Protein AF-A0A2D8M2G6-F1 (afdb_monomer_lite)

Secondary structure (DSSP, 8-state):
---------HHHHHHHHHHHHHHHHHHHHHHHHT-S-HHHHHHHHHHHHHHHHHHHHHHHHHHHHHTS---TTT-B---SSS-S----SSGGGBTTSTTTT-PPPPPPPP-

Radius of gyration: 31.94 Å; chains: 1; bounding box: 59×32×93 Å

pLDDT: mean 83.51, std 12.84, range [46.75, 95.38]

Sequence (111 aa):
MQSNHSSGNVLFLILIAVVLFAALSYAVTSSSRSGGNVDKEKNELAISNLMQQLTLLDQSIMRLKILNKCTDKEISFENTTVSGYSFATRDKCKLFEPQGGGLNWLVPVKK

Foldseek 3Di:
DDPPPPPDDVVVVVVVVVVVVVVVVVVVVVVVVPPPDPVVVVVVVLVVVVVVVVVLQVVLQVCLCPVVVADPQQAFADDPVDDDRRRHPDLLRYCCHPNHVVDDDDDRDDD

Structure (mmCIF, N/CA/C/O backbone):
data_AF-A0A2D8M2G6-F1
#
_entry.id   AF-A0A2D8M2G6-F1
#
loop_
_atom_site.group_PDB
_atom_site.id
_atom_site.type_symbol
_atom_site.label_atom_id
_atom_site.label_alt_id
_atom_site.label_comp_id
_atom_site.label_asym_id
_atom_site.label_entity_id
_atom_site.label_seq_id
_atom_site.pdbx_PDB_ins_code
_atom_site.Cartn_x
_atom_site.Cartn_y
_atom_site.Cartn_z
_atom_site.occupancy
_atom_site.B_iso_or_equiv
_atom_site.auth_seq_id
_atom_site.auth_comp_id
_atom_site.auth_asym_id
_atom_site.auth_atom_id
_atom_site.pdbx_PDB_model_num
ATOM 1 N N . MET A 1 1 ? 43.317 15.820 -74.477 1.00 46.75 1 MET A N 1
ATOM 2 C CA . MET A 1 1 ? 42.541 15.956 -73.226 1.00 46.75 1 MET A CA 1
ATOM 3 C C . MET A 1 1 ? 41.249 15.178 -73.408 1.00 46.75 1 MET A C 1
ATOM 5 O O . MET A 1 1 ? 40.386 15.638 -74.138 1.00 46.75 1 MET A O 1
ATOM 9 N N . GLN A 1 2 ? 41.162 13.961 -72.875 1.00 48.78 2 GLN A N 1
ATOM 10 C CA . GLN A 1 2 ? 40.008 13.079 -73.068 1.00 48.78 2 GLN A CA 1
ATOM 11 C C . GLN A 1 2 ? 39.252 13.021 -71.738 1.00 48.78 2 GLN A C 1
ATOM 13 O O . GLN A 1 2 ? 39.731 12.417 -70.780 1.00 48.78 2 GLN A O 1
ATOM 18 N N . SER A 1 3 ? 38.129 13.737 -71.639 1.00 58.84 3 SER A N 1
ATOM 19 C CA . SER A 1 3 ? 37.234 13.626 -70.490 1.00 58.84 3 SER A CA 1
ATOM 20 C C . SER A 1 3 ? 36.406 12.355 -70.662 1.00 58.84 3 SER A C 1
ATOM 22 O O . SER A 1 3 ? 35.514 12.270 -71.503 1.00 58.84 3 SER A O 1
ATOM 24 N N . ASN A 1 4 ? 36.733 11.324 -69.887 1.00 59.94 4 ASN A N 1
ATOM 25 C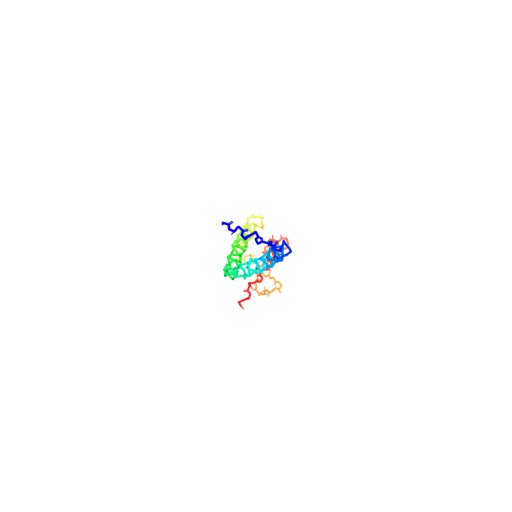 CA . ASN A 1 4 ? 35.900 10.132 -69.789 1.00 59.94 4 ASN A CA 1
ATOM 26 C C . ASN A 1 4 ? 34.630 10.508 -69.019 1.00 59.94 4 ASN A C 1
ATOM 28 O O . ASN A 1 4 ? 34.627 10.540 -67.789 1.00 59.94 4 ASN A O 1
ATOM 32 N N . HIS A 1 5 ? 33.561 10.844 -69.740 1.00 61.31 5 HIS A N 1
ATOM 33 C CA . HIS A 1 5 ? 32.244 11.010 -69.141 1.00 61.31 5 HIS A CA 1
ATOM 34 C C . HIS A 1 5 ? 31.697 9.610 -68.839 1.00 61.31 5 HIS A C 1
ATOM 36 O O . HIS A 1 5 ? 31.105 8.959 -69.696 1.00 61.31 5 HIS A O 1
ATOM 42 N N . SER A 1 6 ? 31.990 9.105 -67.640 1.00 62.25 6 SER A N 1
ATOM 43 C CA . SER A 1 6 ? 31.461 7.824 -67.178 1.00 62.25 6 SER A CA 1
ATOM 44 C C . SER A 1 6 ? 29.964 7.987 -66.918 1.00 62.25 6 SER A C 1
ATOM 46 O O . SER A 1 6 ? 29.559 8.709 -66.006 1.00 62.25 6 SER A O 1
ATOM 48 N N . SER A 1 7 ? 29.133 7.362 -67.750 1.00 65.94 7 SER A N 1
ATOM 49 C CA . SER A 1 7 ? 27.687 7.296 -67.561 1.00 65.94 7 SER A CA 1
ATOM 50 C C . SER A 1 7 ? 27.376 6.398 -66.362 1.00 65.94 7 SER A C 1
ATOM 52 O O . SER A 1 7 ? 27.261 5.179 -66.469 1.00 65.94 7 SER A O 1
ATOM 54 N N . GLY A 1 8 ? 27.263 7.009 -65.184 1.00 67.44 8 GLY A N 1
ATOM 55 C CA . GLY A 1 8 ? 26.797 6.326 -63.983 1.00 67.44 8 GLY A CA 1
ATOM 56 C C . GLY A 1 8 ? 25.369 5.810 -64.174 1.00 67.44 8 GLY A C 1
ATOM 57 O O . GLY A 1 8 ? 24.474 6.557 -64.570 1.00 67.44 8 GLY A O 1
ATOM 58 N N . ASN A 1 9 ? 25.140 4.528 -63.887 1.00 82.88 9 ASN A N 1
ATOM 59 C CA . ASN A 1 9 ? 23.806 3.941 -63.934 1.00 82.88 9 ASN A CA 1
ATOM 60 C C . ASN A 1 9 ? 22.986 4.436 -62.733 1.00 82.88 9 ASN A C 1
ATOM 62 O O . ASN A 1 9 ? 23.155 3.942 -61.619 1.00 82.88 9 ASN A O 1
ATOM 66 N N . VAL A 1 10 ? 22.090 5.401 -62.952 1.00 87.06 10 VAL A N 1
ATOM 67 C CA . VAL A 1 10 ? 21.223 5.974 -61.904 1.00 87.06 10 VAL A CA 1
ATOM 68 C C . VAL A 1 10 ? 20.433 4.906 -61.135 1.00 87.06 10 VAL A C 1
ATOM 70 O O . VAL A 1 10 ? 20.232 5.040 -59.929 1.00 87.06 10 VAL A O 1
ATOM 73 N N . LEU A 1 11 ? 20.072 3.796 -61.789 1.00 86.75 11 LEU A N 1
ATOM 74 C CA . LEU A 1 11 ? 19.408 2.664 -61.137 1.00 86.75 11 LEU A CA 1
ATOM 75 C C . LEU A 1 11 ? 20.273 2.040 -60.035 1.00 86.75 11 LEU A C 1
ATOM 77 O O . LEU A 1 11 ? 19.753 1.650 -58.996 1.00 86.75 11 LEU A O 1
ATOM 81 N N . PHE A 1 12 ? 21.593 1.990 -60.217 1.00 88.56 12 PHE A N 1
ATOM 82 C CA . PHE A 1 12 ? 22.512 1.433 -59.225 1.00 88.56 12 PHE A CA 1
ATOM 83 C C . PHE A 1 12 ? 22.582 2.294 -57.955 1.00 88.56 12 PHE A C 1
ATOM 85 O O . PHE A 1 12 ? 22.601 1.762 -56.846 1.00 88.56 12 PHE A O 1
ATOM 92 N N . LEU A 1 13 ? 22.540 3.622 -58.101 1.00 88.94 13 LEU A N 1
ATOM 93 C CA . LEU A 1 13 ? 22.531 4.551 -56.965 1.00 88.94 13 LEU A CA 1
ATOM 94 C C . LEU A 1 13 ? 21.245 4.436 -56.140 1.00 88.94 13 LEU A C 1
ATOM 96 O O . LEU A 1 13 ? 21.298 4.454 -54.911 1.00 88.94 13 LEU A O 1
ATOM 100 N N . ILE A 1 14 ? 20.101 4.259 -56.805 1.00 92.56 14 ILE A N 1
ATOM 101 C CA . ILE A 1 14 ? 18.814 4.046 -56.131 1.00 92.56 14 ILE A CA 1
ATOM 102 C C . ILE A 1 14 ? 18.840 2.737 -55.331 1.00 92.56 14 ILE A C 1
ATOM 104 O O . ILE A 1 14 ? 18.417 2.711 -54.177 1.00 92.56 14 ILE A O 1
ATOM 108 N N . LEU A 1 15 ? 19.387 1.660 -55.903 1.00 93.50 15 LEU A N 1
ATOM 109 C CA . LEU A 1 15 ? 19.492 0.371 -55.216 1.00 93.50 15 LEU A CA 1
ATOM 110 C C . LEU A 1 15 ? 20.377 0.448 -53.968 1.00 93.50 15 LEU A C 1
ATOM 112 O O . LEU A 1 15 ? 19.992 -0.062 -52.916 1.00 93.50 15 LEU A O 1
ATOM 116 N N . ILE A 1 16 ? 21.520 1.132 -54.050 1.00 93.38 16 ILE A N 1
ATOM 117 C CA . ILE A 1 16 ? 22.386 1.355 -52.885 1.00 93.38 16 ILE A CA 1
ATOM 118 C C . ILE A 1 16 ? 21.642 2.132 -51.795 1.00 93.38 16 ILE A C 1
ATOM 120 O O . ILE A 1 16 ? 21.706 1.747 -50.628 1.00 93.38 16 ILE A O 1
ATOM 124 N N . ALA A 1 17 ? 20.904 3.185 -52.156 1.00 93.56 17 ALA A N 1
ATOM 125 C CA . ALA A 1 17 ? 20.147 3.977 -51.188 1.00 93.56 17 ALA A CA 1
ATOM 126 C C . ALA A 1 17 ? 19.107 3.131 -50.431 1.00 93.56 17 ALA A C 1
ATOM 128 O O . ALA A 1 17 ? 19.015 3.215 -49.206 1.00 93.56 17 ALA A O 1
ATOM 129 N N . VAL A 1 18 ? 18.371 2.267 -51.137 1.00 94.50 18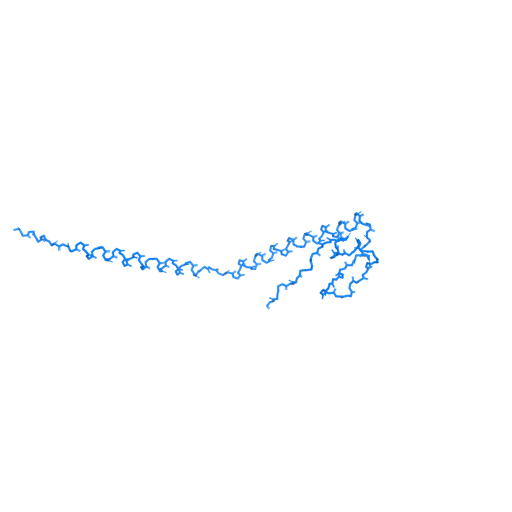 VAL A N 1
ATOM 130 C CA . VAL A 1 18 ? 17.371 1.372 -50.528 1.00 94.50 18 VAL A CA 1
ATOM 131 C C . VAL A 1 18 ? 18.029 0.334 -49.615 1.00 94.50 18 VAL A C 1
ATOM 133 O O . VAL A 1 18 ? 17.553 0.108 -48.502 1.00 94.50 18 VAL A O 1
ATOM 136 N N . VAL A 1 19 ? 19.142 -0.269 -50.042 1.00 95.06 19 VAL A N 1
ATOM 137 C CA . VAL A 1 19 ? 19.871 -1.264 -49.236 1.00 95.06 19 VAL A CA 1
ATOM 138 C C . VAL A 1 19 ? 20.444 -0.640 -47.964 1.00 95.06 19 VAL A C 1
ATOM 140 O O . VAL A 1 19 ? 20.324 -1.227 -46.891 1.00 95.06 19 VAL A O 1
ATOM 143 N N . LEU A 1 20 ? 21.012 0.565 -48.050 1.00 93.94 20 LEU A N 1
ATOM 144 C CA . LEU A 1 20 ? 21.516 1.292 -46.884 1.00 93.94 20 LEU A CA 1
ATOM 145 C C . LEU A 1 20 ? 20.395 1.655 -45.908 1.00 93.94 20 LEU A C 1
ATOM 147 O O . LEU A 1 20 ? 20.565 1.502 -44.700 1.00 93.94 20 LEU A O 1
ATOM 151 N N . PHE A 1 21 ? 19.239 2.082 -46.419 1.00 91.62 21 PHE A N 1
ATOM 152 C CA . PHE A 1 21 ? 18.075 2.384 -45.589 1.00 91.62 21 PHE A CA 1
ATOM 153 C C . PHE A 1 21 ? 17.550 1.136 -44.862 1.00 91.62 21 PHE A C 1
ATOM 155 O O . PHE A 1 21 ? 17.278 1.183 -43.659 1.00 91.62 21 PHE A O 1
ATOM 162 N N . ALA A 1 22 ? 17.477 -0.003 -45.558 1.00 90.69 22 ALA A N 1
ATOM 163 C CA . ALA A 1 22 ? 17.089 -1.284 -44.971 1.00 90.69 22 ALA A CA 1
ATOM 164 C C . ALA A 1 22 ? 18.097 -1.764 -43.909 1.00 90.69 22 ALA A C 1
ATOM 166 O O . ALA A 1 22 ? 17.702 -2.153 -42.809 1.00 90.69 22 ALA A O 1
ATOM 167 N N . ALA A 1 23 ? 19.399 -1.681 -44.199 1.00 88.69 23 ALA A N 1
ATOM 168 C CA . ALA A 1 23 ? 20.459 -2.073 -43.271 1.00 88.69 23 ALA A CA 1
ATOM 169 C C . ALA A 1 23 ? 20.490 -1.186 -42.012 1.00 88.69 23 ALA A C 1
ATOM 171 O O . ALA A 1 23 ? 20.586 -1.701 -40.896 1.00 88.69 23 ALA A O 1
ATOM 172 N N . LEU A 1 24 ? 20.339 0.136 -42.166 1.00 85.94 24 LEU A N 1
ATOM 173 C CA . LEU A 1 24 ? 20.256 1.076 -41.046 1.00 85.94 24 LEU A CA 1
ATOM 174 C C . LEU A 1 24 ? 19.024 0.808 -40.176 1.00 85.94 24 LEU A C 1
ATOM 176 O O . LEU A 1 24 ? 19.128 0.805 -38.950 1.00 85.94 24 LEU A O 1
ATOM 180 N N . SER A 1 25 ? 17.876 0.525 -40.799 1.00 80.69 25 SER A N 1
ATOM 181 C CA . SER A 1 25 ? 16.642 0.180 -40.082 1.00 80.69 25 SER A CA 1
ATOM 182 C C . SER A 1 25 ? 16.839 -1.048 -39.185 1.00 80.69 25 SER A C 1
ATOM 184 O O . SER A 1 25 ? 16.363 -1.077 -38.046 1.00 80.69 25 SER A O 1
ATOM 186 N N . TYR A 1 26 ? 17.604 -2.041 -39.653 1.00 81.56 26 TYR A N 1
ATOM 187 C CA . TYR A 1 26 ? 17.926 -3.232 -38.867 1.00 81.56 26 TYR A CA 1
ATOM 188 C C . TYR A 1 26 ? 18.905 -2.930 -37.721 1.00 81.56 26 TYR A C 1
ATOM 190 O O . TYR A 1 26 ? 18.700 -3.386 -36.594 1.00 81.56 26 TYR A O 1
ATOM 198 N N . ALA A 1 27 ? 19.922 -2.100 -37.974 1.00 78.25 27 ALA A N 1
ATOM 199 C CA . ALA A 1 27 ? 20.887 -1.676 -36.960 1.00 78.25 27 ALA A CA 1
ATOM 200 C C . ALA A 1 27 ? 20.220 -0.881 -35.822 1.00 78.25 27 ALA A C 1
ATOM 202 O O . ALA A 1 27 ? 20.432 -1.192 -34.652 1.00 78.25 27 ALA A O 1
ATOM 203 N N . VAL A 1 28 ? 19.346 0.080 -36.139 1.00 73.31 28 VAL A N 1
ATOM 204 C CA . VAL A 1 28 ? 18.609 0.866 -35.131 1.00 73.31 28 VAL A CA 1
ATOM 205 C C . VAL A 1 28 ? 17.682 -0.024 -34.301 1.00 73.31 28 VAL A C 1
ATOM 207 O O . VAL A 1 28 ? 17.686 0.064 -33.075 1.00 73.31 28 VAL A O 1
ATOM 210 N N . THR A 1 29 ? 16.961 -0.949 -34.941 1.00 70.12 29 THR A N 1
ATOM 211 C CA . THR A 1 29 ? 16.093 -1.910 -34.238 1.00 70.12 29 THR A CA 1
ATOM 212 C C . THR A 1 29 ? 16.891 -2.807 -33.282 1.00 70.12 29 THR A C 1
ATOM 214 O O . THR A 1 29 ? 16.427 -3.117 -32.183 1.00 70.12 29 THR A O 1
ATOM 217 N N . SER A 1 30 ? 18.114 -3.199 -33.661 1.00 58.47 30 SER A N 1
ATOM 218 C CA . SER A 1 30 ? 19.011 -3.964 -32.787 1.00 58.47 30 SER A CA 1
ATOM 219 C C . SER A 1 30 ? 19.532 -3.138 -31.601 1.00 58.47 30 SER A C 1
ATOM 221 O O . SER A 1 30 ? 19.542 -3.638 -30.475 1.00 58.47 30 SER A O 1
ATOM 223 N N . SER A 1 31 ? 19.846 -1.854 -31.811 1.00 58.38 31 SER A N 1
ATOM 224 C CA . SER A 1 31 ? 20.246 -0.925 -30.746 1.00 58.38 31 SER A CA 1
ATOM 225 C C . SER A 1 31 ? 19.120 -0.664 -29.742 1.00 58.38 31 SER A C 1
ATOM 227 O O . SER A 1 31 ? 19.383 -0.574 -28.547 1.00 58.38 31 SER A O 1
ATOM 229 N N . SER A 1 32 ? 17.859 -0.620 -30.187 1.00 57.03 32 SER A N 1
ATOM 230 C CA . SER A 1 32 ? 16.695 -0.505 -29.294 1.00 57.03 32 SER A CA 1
ATOM 231 C C . SER A 1 32 ? 16.408 -1.783 -28.495 1.00 57.03 32 SER A C 1
ATOM 233 O O . SER A 1 32 ? 15.832 -1.707 -27.413 1.00 57.03 32 SER A O 1
ATOM 235 N N . ARG A 1 33 ? 16.807 -2.965 -28.993 1.00 57.06 33 ARG A N 1
ATOM 236 C CA . ARG A 1 33 ? 16.664 -4.247 -28.273 1.00 57.06 33 ARG A CA 1
ATOM 237 C C . ARG A 1 33 ? 17.785 -4.525 -27.272 1.00 57.06 33 ARG A C 1
ATOM 239 O O . ARG A 1 33 ? 17.553 -5.274 -26.331 1.00 57.06 33 ARG A O 1
ATOM 246 N N . SER A 1 34 ? 18.952 -3.899 -27.422 1.00 57.12 34 SER A N 1
ATOM 247 C CA . SER A 1 34 ? 20.016 -3.888 -26.406 1.00 57.12 34 SER A CA 1
ATOM 248 C C . SER A 1 34 ? 19.809 -2.761 -25.376 1.00 57.12 34 SER A C 1
ATOM 250 O O . SER A 1 34 ? 20.770 -2.150 -24.904 1.00 57.12 34 SER A O 1
ATOM 252 N N . GLY A 1 35 ? 18.546 -2.465 -25.049 1.00 57.53 35 GLY A N 1
ATOM 253 C CA . GLY A 1 35 ? 18.160 -1.582 -23.953 1.00 57.53 35 GLY A CA 1
ATOM 254 C C . GLY A 1 35 ? 18.626 -2.175 -22.626 1.00 57.53 35 GLY A C 1
ATOM 255 O O . GLY A 1 35 ? 18.379 -3.346 -22.340 1.00 57.53 35 GLY A O 1
ATOM 256 N N . GLY A 1 36 ? 19.381 -1.383 -21.865 1.00 65.38 36 GLY A N 1
ATOM 257 C CA . GLY A 1 36 ? 20.050 -1.801 -20.636 1.00 65.38 36 GLY A CA 1
ATOM 258 C C . GLY A 1 36 ? 19.113 -2.408 -19.592 1.00 65.38 36 GLY A C 1
ATOM 259 O O . GLY A 1 36 ? 17.910 -2.205 -19.644 1.00 65.38 36 GLY A O 1
ATOM 260 N N . ASN A 1 37 ? 19.712 -3.163 -18.658 1.00 60.72 37 ASN A N 1
ATOM 261 C CA . ASN A 1 37 ? 19.113 -3.843 -17.497 1.00 60.72 37 ASN A CA 1
ATOM 262 C C . ASN A 1 37 ? 17.637 -3.498 -17.212 1.00 60.72 37 ASN A C 1
ATOM 264 O O . ASN A 1 37 ? 17.333 -2.797 -16.246 1.00 60.72 37 ASN A O 1
ATOM 268 N N . VAL A 1 38 ? 16.725 -4.065 -18.002 1.00 64.00 38 VAL A N 1
ATOM 269 C CA . VAL A 1 38 ? 15.270 -3.960 -17.809 1.00 64.00 38 VAL A CA 1
ATOM 270 C C . VAL A 1 38 ? 14.882 -4.436 -16.403 1.00 64.00 38 VAL A C 1
ATOM 272 O O . VAL A 1 38 ? 13.906 -3.977 -15.819 1.00 64.00 38 VAL A O 1
ATOM 275 N N . ASP A 1 39 ? 15.691 -5.318 -15.816 1.00 72.25 39 ASP A N 1
ATOM 276 C CA . ASP A 1 39 ? 15.534 -5.804 -14.448 1.00 72.25 39 ASP A CA 1
ATOM 277 C C . ASP A 1 39 ? 15.743 -4.710 -13.388 1.00 72.25 39 ASP A C 1
ATOM 279 O O . ASP A 1 39 ? 15.084 -4.734 -12.350 1.00 72.25 39 ASP A O 1
ATOM 283 N N . LYS A 1 40 ? 16.609 -3.716 -13.638 1.00 74.88 40 LYS A N 1
ATOM 284 C CA . LYS A 1 40 ? 16.803 -2.580 -12.719 1.00 74.88 40 LYS A CA 1
ATOM 285 C C . LYS A 1 40 ? 15.592 -1.659 -12.723 1.00 74.88 40 LYS A C 1
ATOM 287 O O . LYS A 1 40 ? 15.095 -1.336 -11.650 1.00 74.88 40 LYS A O 1
ATOM 292 N N . GLU A 1 41 ? 15.088 -1.307 -13.904 1.00 75.81 41 GLU A N 1
ATOM 293 C CA . GLU A 1 41 ? 13.885 -0.476 -14.037 1.00 75.81 41 GLU A CA 1
ATOM 294 C C . GLU A 1 41 ? 12.659 -1.180 -13.441 1.00 75.81 41 GLU A C 1
ATOM 296 O O . GLU A 1 41 ? 11.905 -0.584 -12.676 1.00 75.81 41 GLU A O 1
ATOM 301 N N . LYS A 1 42 ? 12.494 -2.486 -13.696 1.00 79.31 42 LYS A N 1
ATOM 302 C CA . LYS A 1 42 ? 11.438 -3.297 -13.067 1.00 79.31 42 LYS A CA 1
ATOM 303 C C . LYS A 1 42 ? 11.550 -3.316 -11.543 1.00 79.31 42 LYS A C 1
ATOM 305 O O . LYS A 1 42 ? 10.529 -3.199 -10.866 1.00 79.31 42 LYS A O 1
ATOM 310 N N . ASN A 1 43 ? 12.760 -3.440 -10.999 1.00 81.31 43 ASN A N 1
ATOM 311 C CA . ASN A 1 43 ? 12.974 -3.405 -9.553 1.00 81.31 43 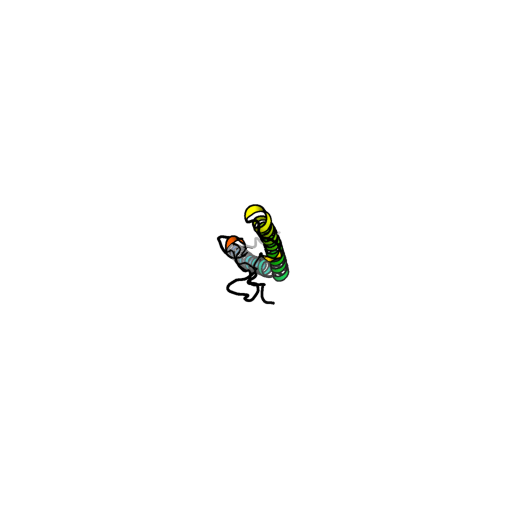ASN A CA 1
ATOM 312 C C . ASN A 1 43 ? 12.691 -2.022 -8.960 1.00 81.31 43 ASN A C 1
ATOM 314 O O . ASN A 1 43 ? 12.070 -1.935 -7.905 1.00 81.31 43 ASN A O 1
ATOM 318 N N . GLU A 1 44 ? 13.102 -0.945 -9.624 1.00 84.44 44 GLU A N 1
ATOM 319 C CA . GLU A 1 44 ? 12.836 0.423 -9.174 1.00 84.44 44 GLU A CA 1
ATOM 320 C C . GLU A 1 44 ? 11.332 0.734 -9.162 1.00 84.44 44 GLU A C 1
ATOM 322 O O . GLU A 1 44 ? 10.807 1.290 -8.191 1.00 84.44 44 GLU A O 1
ATOM 327 N N . LEU A 1 45 ? 10.607 0.275 -10.185 1.00 86.25 45 LEU A N 1
ATOM 328 C CA . LEU A 1 45 ? 9.148 0.338 -10.227 1.00 86.25 45 LEU A CA 1
ATOM 329 C C . LEU A 1 45 ? 8.510 -0.504 -9.114 1.00 86.25 45 LEU A C 1
ATOM 331 O O . LEU A 1 45 ? 7.572 -0.049 -8.459 1.00 86.25 45 LEU A O 1
ATOM 335 N N . ALA A 1 46 ? 9.017 -1.713 -8.859 1.00 84.56 46 ALA A N 1
ATOM 336 C CA . ALA A 1 46 ? 8.520 -2.568 -7.782 1.00 84.56 46 ALA A CA 1
ATOM 337 C C . ALA A 1 46 ? 8.718 -1.926 -6.398 1.00 84.56 46 ALA A C 1
ATOM 339 O O . ALA A 1 46 ? 7.799 -1.944 -5.579 1.00 84.56 46 ALA A O 1
ATOM 340 N N . ILE A 1 47 ? 9.878 -1.308 -6.154 1.00 86.88 47 ILE A N 1
ATOM 341 C CA . ILE A 1 47 ? 10.167 -0.570 -4.916 1.00 86.88 47 ILE A CA 1
ATOM 342 C C . ILE A 1 47 ? 9.228 0.630 -4.779 1.00 86.88 47 ILE A C 1
ATOM 344 O O . ILE A 1 47 ? 8.645 0.836 -3.715 1.00 86.88 47 ILE A O 1
ATOM 348 N N . SER A 1 48 ? 9.043 1.401 -5.851 1.00 89.12 48 SER A N 1
ATOM 349 C CA . SER A 1 48 ? 8.157 2.570 -5.848 1.00 89.12 48 SER A CA 1
ATOM 350 C C . SER A 1 48 ? 6.714 2.182 -5.524 1.00 89.12 48 SER A C 1
ATOM 352 O O . SER A 1 48 ? 6.078 2.808 -4.675 1.00 89.12 48 SER A O 1
ATOM 354 N N . ASN A 1 49 ? 6.220 1.102 -6.135 1.00 86.94 49 ASN A N 1
ATOM 355 C CA . ASN A 1 49 ? 4.900 0.554 -5.834 1.00 86.94 49 ASN A CA 1
ATOM 356 C C . ASN A 1 49 ? 4.796 0.109 -4.371 1.00 86.94 49 ASN A C 1
ATOM 358 O O . ASN A 1 49 ? 3.817 0.435 -3.705 1.00 86.94 49 ASN A O 1
ATOM 362 N N . LEU A 1 50 ? 5.816 -0.570 -3.840 1.00 87.50 50 LEU A N 1
ATOM 363 C CA . LEU A 1 50 ? 5.832 -0.993 -2.440 1.00 87.50 50 LEU A CA 1
ATOM 364 C C . LEU A 1 50 ? 5.776 0.203 -1.474 1.00 87.50 50 LEU A C 1
ATOM 366 O O . LEU A 1 50 ? 5.013 0.180 -0.512 1.00 87.50 50 LEU A O 1
ATOM 370 N N . MET A 1 51 ? 6.527 1.275 -1.735 1.00 90.81 51 MET A N 1
ATOM 371 C CA . MET A 1 51 ? 6.517 2.475 -0.884 1.00 90.81 51 MET A CA 1
ATOM 372 C C . MET A 1 51 ? 5.155 3.178 -0.873 1.00 90.81 51 MET A C 1
ATOM 374 O O . MET A 1 51 ? 4.674 3.602 0.183 1.00 90.81 51 MET A O 1
ATOM 378 N N . GLN A 1 52 ? 4.494 3.264 -2.030 1.00 90.50 52 GLN A N 1
ATOM 379 C CA . GLN A 1 52 ? 3.129 3.791 -2.114 1.00 90.50 52 GLN A CA 1
ATOM 380 C C . GLN A 1 52 ? 2.157 2.936 -1.294 1.00 90.50 52 GLN A C 1
ATOM 382 O O . GLN A 1 52 ? 1.320 3.464 -0.564 1.00 90.50 52 GLN A O 1
ATOM 387 N N . GLN A 1 53 ? 2.306 1.614 -1.348 1.00 88.44 53 GLN A N 1
ATOM 388 C CA . GLN A 1 53 ? 1.469 0.685 -0.592 1.00 88.44 53 GLN A CA 1
ATOM 389 C C . GLN A 1 53 ? 1.679 0.804 0.919 1.00 88.44 53 GLN A C 1
ATOM 391 O O . GLN A 1 53 ? 0.704 0.799 1.665 1.00 88.44 53 GLN A O 1
ATOM 396 N N . LEU A 1 54 ? 2.922 0.972 1.377 1.00 90.56 54 LEU A N 1
ATOM 397 C CA . LEU A 1 54 ? 3.214 1.223 2.792 1.00 90.56 54 LEU A CA 1
ATOM 398 C C . LEU A 1 54 ? 2.592 2.537 3.278 1.00 90.56 54 LEU A C 1
ATOM 400 O O . LEU A 1 54 ? 2.088 2.605 4.395 1.00 90.56 54 LEU A O 1
ATOM 404 N N . THR A 1 55 ? 2.559 3.556 2.420 1.00 93.94 55 THR A N 1
ATOM 405 C CA . THR A 1 55 ? 1.900 4.830 2.732 1.00 93.94 55 THR A CA 1
ATOM 406 C C . THR A 1 55 ? 0.385 4.650 2.864 1.00 93.94 55 THR A C 1
ATOM 408 O O . THR A 1 55 ? -0.215 5.135 3.821 1.00 93.94 55 THR A O 1
ATOM 411 N N . LEU A 1 56 ? -0.242 3.905 1.948 1.00 92.75 56 LEU A N 1
ATOM 412 C CA . LEU A 1 56 ? -1.671 3.576 2.025 1.00 92.75 56 LEU A CA 1
ATOM 413 C C . LEU A 1 56 ? -2.004 2.738 3.267 1.00 92.75 56 LEU A C 1
ATOM 415 O O . LEU A 1 56 ? -3.048 2.945 3.891 1.00 92.75 56 LEU A O 1
ATOM 419 N N . LEU A 1 57 ? -1.115 1.815 3.640 1.00 92.94 57 LEU A N 1
ATOM 420 C CA . LEU A 1 57 ? -1.230 1.011 4.852 1.00 92.94 57 LEU A CA 1
ATOM 421 C C . LEU A 1 57 ? -1.254 1.894 6.103 1.00 92.94 57 LEU A C 1
ATOM 423 O O . LEU A 1 57 ? -2.179 1.783 6.908 1.00 92.94 57 LEU A O 1
ATOM 427 N N . ASP A 1 58 ? -0.280 2.793 6.240 1.00 93.75 58 ASP A N 1
ATOM 428 C CA . ASP A 1 58 ? -0.173 3.696 7.387 1.00 93.75 58 ASP A CA 1
ATOM 429 C C . ASP A 1 58 ? -1.383 4.638 7.488 1.00 93.75 58 ASP A C 1
ATOM 431 O O . ASP A 1 58 ? -2.023 4.749 8.535 1.00 93.75 58 ASP A O 1
ATOM 435 N N . GLN A 1 59 ? -1.794 5.227 6.362 1.00 94.81 59 GLN A N 1
ATOM 436 C CA . GLN A 1 59 ? -2.998 6.059 6.287 1.00 94.81 59 GLN A CA 1
ATOM 437 C C . GLN A 1 59 ? -4.260 5.300 6.708 1.00 94.81 59 GLN A C 1
ATOM 439 O O . GLN A 1 59 ? -5.101 5.836 7.437 1.00 94.81 59 GLN A O 1
ATOM 444 N N . SER A 1 60 ? -4.389 4.044 6.284 1.00 94.69 60 SER A N 1
ATOM 445 C CA . SER A 1 60 ? -5.532 3.205 6.640 1.00 94.69 60 SER A CA 1
ATOM 446 C C . SER A 1 60 ? -5.525 2.866 8.126 1.00 94.69 60 SER A C 1
ATOM 448 O O . SER A 1 60 ? -6.551 3.018 8.784 1.00 94.69 60 SER A O 1
ATOM 450 N N . ILE A 1 61 ? -4.376 2.501 8.699 1.00 94.50 61 ILE A N 1
ATOM 451 C CA . ILE A 1 61 ? -4.244 2.254 10.142 1.00 94.50 61 ILE A CA 1
ATOM 452 C C . ILE A 1 61 ? -4.579 3.519 10.942 1.00 94.50 61 ILE A C 1
ATOM 454 O O . ILE A 1 61 ? -5.365 3.454 11.890 1.00 94.50 61 ILE A O 1
ATOM 458 N N . MET A 1 62 ? -4.064 4.685 10.543 1.00 94.75 62 MET A N 1
ATOM 459 C CA . MET A 1 62 ? -4.415 5.961 11.175 1.00 94.75 62 MET A CA 1
ATOM 460 C C . MET A 1 62 ? -5.923 6.221 11.129 1.00 94.75 62 MET A C 1
ATOM 462 O O . MET A 1 62 ? -6.520 6.584 12.144 1.00 94.75 62 MET A O 1
ATOM 466 N N . ARG A 1 63 ? -6.567 5.972 9.984 1.00 94.25 63 ARG A N 1
ATOM 467 C CA . ARG A 1 63 ? -8.021 6.094 9.829 1.00 94.25 63 ARG A CA 1
ATOM 468 C C . ARG A 1 63 ? -8.776 5.160 10.779 1.00 94.25 63 ARG A C 1
ATOM 470 O O . ARG A 1 63 ? -9.717 5.605 11.437 1.00 94.25 63 ARG A O 1
ATOM 477 N N . LEU A 1 64 ? -8.359 3.897 10.886 1.00 94.75 64 LEU A N 1
ATOM 478 C CA . LEU A 1 64 ? -8.957 2.919 11.804 1.00 94.75 64 LEU A CA 1
ATOM 479 C C . LEU A 1 64 ? -8.860 3.389 13.263 1.00 94.75 64 LEU A C 1
ATOM 481 O O . LEU A 1 64 ? -9.837 3.332 14.014 1.00 94.75 64 LEU A O 1
ATOM 485 N N . LYS A 1 65 ? -7.696 3.905 13.662 1.00 95.38 65 LYS A N 1
ATOM 486 C CA . LYS A 1 65 ? -7.471 4.395 15.026 1.00 95.38 65 LYS A CA 1
ATOM 487 C C . LYS A 1 65 ? -8.295 5.642 15.334 1.00 95.38 65 LYS A C 1
ATOM 489 O O . LYS A 1 65 ? -8.960 5.697 16.365 1.00 95.38 65 LYS A O 1
ATOM 494 N N . ILE A 1 66 ? -8.280 6.628 14.439 1.00 95.12 66 ILE A N 1
ATOM 495 C CA . ILE A 1 66 ? -8.864 7.951 14.690 1.00 95.12 66 ILE A CA 1
ATOM 496 C C . ILE A 1 66 ? -10.379 7.946 14.459 1.00 95.12 66 ILE A C 1
ATOM 498 O O . ILE A 1 66 ? -11.137 8.353 15.338 1.00 95.12 66 ILE A O 1
ATOM 502 N N . LEU A 1 67 ? -10.841 7.474 13.297 1.00 93.62 67 LEU A N 1
ATOM 503 C CA . LEU A 1 67 ? -12.260 7.538 12.931 1.00 93.62 67 LEU A CA 1
ATOM 504 C C . LEU A 1 67 ? -13.057 6.398 13.561 1.00 93.62 67 LEU A C 1
ATOM 506 O O . LEU A 1 67 ? -14.119 6.616 14.145 1.00 93.62 67 LEU A O 1
ATOM 510 N N . ASN A 1 68 ? -12.531 5.174 13.480 1.00 92.56 68 ASN A N 1
ATOM 511 C CA . ASN A 1 68 ? -13.263 3.990 13.932 1.00 92.56 68 ASN A CA 1
ATOM 512 C C . ASN A 1 68 ? -13.069 3.701 15.426 1.00 92.56 68 ASN A C 1
ATOM 514 O O . ASN A 1 68 ? -13.815 2.879 15.982 1.00 92.56 68 ASN A O 1
ATOM 518 N N . LYS A 1 69 ? -12.154 4.436 16.082 1.00 94.50 69 LYS A N 1
ATOM 519 C CA . LYS A 1 69 ? -11.767 4.281 17.491 1.00 94.50 69 LYS A CA 1
ATOM 520 C C . LYS A 1 69 ? -11.324 2.848 17.785 1.00 94.50 69 LYS A C 1
ATOM 522 O O . LYS A 1 69 ? -11.788 2.238 18.749 1.00 94.50 69 LYS A O 1
ATOM 527 N N . CYS A 1 70 ? -10.519 2.281 16.890 1.00 94.50 70 CYS A N 1
ATOM 528 C CA . CYS A 1 70 ? -9.897 0.976 17.082 1.00 94.50 70 CYS A CA 1
ATOM 529 C C . CYS A 1 70 ? -8.609 1.157 17.887 1.00 94.50 70 CYS A C 1
ATOM 531 O O . CYS A 1 70 ? -7.792 2.023 17.568 1.00 94.50 70 CYS A O 1
ATOM 533 N N . THR A 1 71 ? -8.421 0.361 18.937 1.00 93.94 71 THR A N 1
ATOM 534 C CA . THR A 1 71 ? -7.132 0.332 19.647 1.00 93.94 71 THR A CA 1
ATOM 535 C C . THR A 1 71 ? -6.115 -0.512 18.880 1.00 93.94 71 THR A C 1
ATOM 537 O O . THR A 1 71 ? -6.498 -1.331 18.047 1.00 93.94 71 THR A O 1
ATOM 540 N N . ASP A 1 72 ? -4.822 -0.374 19.182 1.00 89.69 72 ASP A N 1
ATOM 541 C CA . ASP A 1 72 ? -3.764 -1.140 18.499 1.00 89.69 72 ASP A CA 1
ATOM 542 C C . ASP A 1 72 ? -3.961 -2.663 18.597 1.00 89.69 72 ASP A C 1
ATOM 544 O O . ASP A 1 72 ? -3.563 -3.401 17.702 1.00 89.69 72 ASP A O 1
ATOM 548 N N . LYS A 1 73 ? -4.622 -3.135 19.662 1.00 90.62 73 LYS A N 1
ATOM 549 C CA . LYS A 1 73 ? -4.922 -4.557 19.885 1.00 90.62 73 LYS A CA 1
ATOM 550 C C . LYS A 1 73 ? -6.207 -5.034 19.208 1.00 90.62 73 LYS A C 1
ATOM 552 O O . LY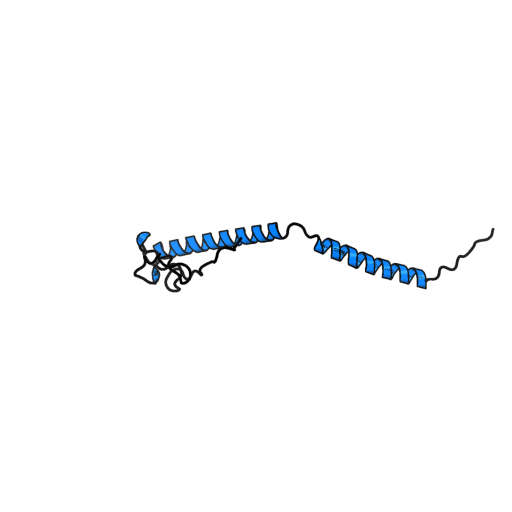S A 1 73 ? -6.459 -6.230 19.187 1.00 90.62 73 LYS A O 1
ATOM 557 N N . GLU A 1 74 ? -7.025 -4.120 18.698 1.00 93.19 74 GLU A N 1
ATOM 558 C CA . GLU A 1 74 ? -8.283 -4.434 18.011 1.00 93.19 74 GLU A CA 1
ATOM 559 C C . GLU A 1 74 ? -8.144 -4.405 16.488 1.00 93.19 74 GLU A C 1
ATOM 561 O O . GLU A 1 74 ? -9.101 -4.728 15.789 1.00 93.19 74 GLU A O 1
ATOM 566 N N . ILE A 1 75 ? -6.992 -3.986 15.957 1.00 93.94 75 ILE A N 1
ATOM 567 C CA . ILE A 1 75 ? -6.768 -3.941 14.513 1.00 93.94 75 ILE A CA 1
ATOM 568 C C . ILE A 1 75 ? -6.435 -5.345 14.020 1.00 93.94 75 ILE A C 1
ATOM 570 O O . ILE A 1 75 ? -5.465 -5.967 14.451 1.00 93.94 75 ILE A O 1
ATOM 574 N N . SER A 1 76 ? -7.245 -5.836 13.086 1.00 93.56 76 SER A N 1
ATOM 575 C CA . SER A 1 76 ? -7.029 -7.128 12.448 1.00 93.56 76 SER A CA 1
ATOM 576 C C . SER A 1 76 ? -6.429 -6.967 11.063 1.00 93.56 76 SER A C 1
ATOM 578 O O . SER A 1 76 ? -6.900 -6.172 10.248 1.00 93.56 76 SER A O 1
ATOM 580 N N . PHE A 1 77 ? -5.423 -7.794 10.799 1.00 92.69 77 PHE A N 1
ATOM 581 C CA . PHE A 1 77 ? -4.794 -7.962 9.492 1.00 92.69 77 PHE A 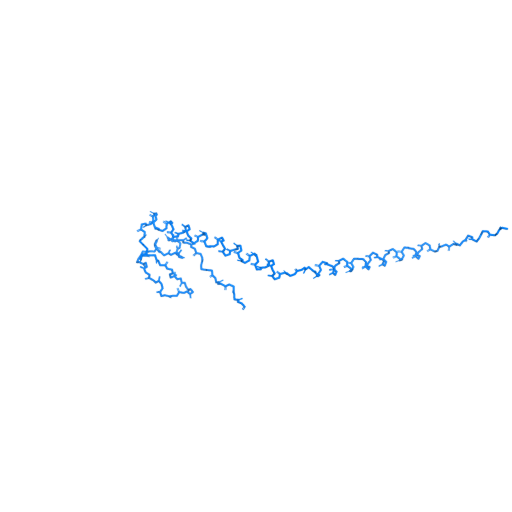CA 1
ATOM 582 C C . PHE A 1 77 ? -5.267 -9.254 8.810 1.00 92.69 77 PHE A C 1
ATOM 584 O O . PHE A 1 77 ? -4.633 -9.729 7.867 1.00 92.69 77 PHE A O 1
ATOM 591 N N . GLU A 1 78 ? -6.362 -9.848 9.297 1.00 91.25 78 GLU A N 1
ATOM 592 C CA . GLU A 1 78 ? -6.933 -11.038 8.679 1.00 91.25 78 GLU A CA 1
ATOM 593 C C . GLU A 1 78 ? -7.380 -10.729 7.254 1.00 91.25 78 GLU A C 1
ATOM 595 O O . GLU A 1 78 ? -7.933 -9.668 6.960 1.00 91.25 78 GLU A O 1
ATOM 600 N N . ASN A 1 79 ? -7.129 -11.673 6.363 1.00 89.25 79 ASN A N 1
ATOM 601 C CA . ASN A 1 79 ? -7.607 -11.626 4.996 1.00 89.25 79 ASN A CA 1
ATOM 602 C C . ASN A 1 79 ? -7.735 -13.057 4.464 1.00 89.25 79 ASN A C 1
ATOM 604 O O . ASN A 1 79 ? -7.373 -14.026 5.132 1.00 89.25 79 ASN A O 1
ATOM 608 N N . THR A 1 80 ? -8.236 -13.197 3.242 1.00 86.88 80 THR A N 1
ATOM 609 C CA . THR A 1 80 ? -8.439 -14.504 2.599 1.00 86.88 80 THR A CA 1
ATOM 610 C C . THR A 1 80 ? -7.138 -15.238 2.263 1.00 86.88 80 THR A C 1
ATOM 612 O O . THR A 1 80 ? -7.171 -16.443 2.033 1.00 86.88 80 THR A O 1
ATOM 615 N N . THR A 1 81 ? -5.999 -14.538 2.228 1.00 87.19 81 THR A N 1
ATOM 616 C CA . THR A 1 81 ? -4.676 -15.106 1.920 1.00 87.19 81 THR A CA 1
ATOM 617 C C . THR A 1 81 ? -3.900 -15.480 3.182 1.00 87.19 81 THR A C 1
ATOM 619 O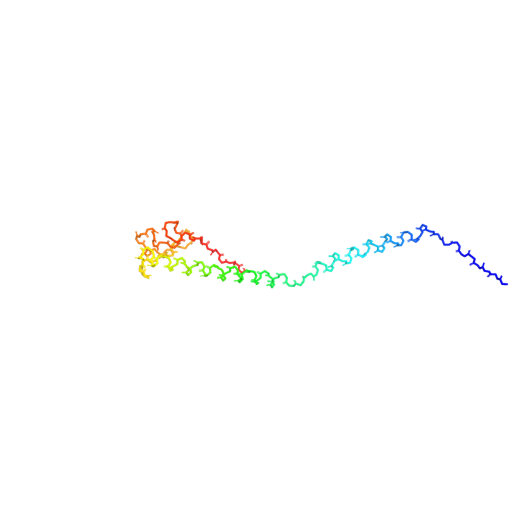 O . THR A 1 81 ? -3.214 -16.499 3.201 1.00 87.19 81 THR A O 1
ATOM 622 N N . VAL A 1 82 ? -3.997 -14.670 4.239 1.00 83.00 82 VAL A N 1
ATOM 623 C CA . VAL A 1 82 ? -3.294 -14.875 5.510 1.00 83.00 82 VAL A CA 1
ATOM 624 C C . VAL A 1 82 ? -4.299 -14.897 6.659 1.00 83.00 82 VAL A C 1
ATOM 626 O O . VAL A 1 82 ? -4.855 -13.872 7.059 1.00 83.00 82 VAL A O 1
ATOM 629 N N . SER A 1 83 ? -4.505 -16.093 7.209 1.00 83.94 83 SER A N 1
ATOM 630 C CA . SER A 1 83 ? -5.355 -16.339 8.375 1.00 83.94 83 SER A CA 1
ATOM 631 C C . SER A 1 83 ? -4.591 -16.182 9.694 1.00 83.94 83 SER A C 1
ATOM 633 O O . SER A 1 83 ? -3.366 -16.268 9.727 1.00 83.94 83 SER A O 1
ATOM 635 N N . GLY A 1 84 ? -5.319 -16.031 10.804 1.00 84.62 84 GLY A N 1
ATOM 636 C CA . GLY A 1 84 ? -4.759 -16.075 12.165 1.00 84.62 84 GLY A CA 1
ATOM 637 C C . GLY A 1 84 ? -4.507 -14.712 12.813 1.00 84.62 84 GLY A C 1
ATOM 638 O O . GLY A 1 84 ? -4.267 -14.647 14.013 1.00 84.62 84 GLY A O 1
ATOM 639 N N . TYR A 1 85 ? -4.643 -13.617 12.064 1.00 88.25 85 TYR A N 1
ATOM 640 C CA . TYR A 1 85 ? -4.534 -12.246 12.581 1.00 88.25 85 TYR A CA 1
ATOM 641 C C . TYR A 1 85 ? -5.910 -11.641 12.922 1.00 88.25 85 TYR A C 1
ATOM 643 O O . TYR A 1 85 ? -6.152 -10.454 12.686 1.00 88.25 85 TYR A O 1
ATOM 651 N N . SER A 1 86 ? -6.832 -12.453 13.453 1.00 89.38 86 SER A N 1
ATOM 652 C CA . SER A 1 86 ? -8.244 -12.112 13.707 1.00 89.38 86 SER A CA 1
ATOM 653 C C . SER A 1 86 ? -8.457 -11.411 15.059 1.00 89.38 86 SER A C 1
ATOM 655 O O . SER A 1 86 ? -9.148 -11.912 15.947 1.00 89.38 86 SER A O 1
ATOM 657 N N . PHE A 1 87 ? -7.823 -10.258 15.264 1.00 88.62 87 PHE A N 1
ATOM 658 C CA . PHE A 1 87 ? -7.917 -9.523 16.537 1.00 88.62 87 PHE A CA 1
ATOM 659 C C . PHE A 1 87 ? -9.154 -8.619 16.646 1.00 88.62 87 PHE A C 1
ATOM 661 O O . PHE A 1 87 ? -9.519 -8.175 17.734 1.00 88.62 87 PHE A O 1
ATOM 668 N N . ALA A 1 88 ? -9.805 -8.334 15.520 1.00 90.12 88 ALA A N 1
ATOM 669 C CA . ALA A 1 88 ? -10.924 -7.412 15.441 1.00 90.12 88 ALA A CA 1
ATOM 670 C C . ALA A 1 88 ? -12.242 -8.151 15.661 1.00 90.12 88 ALA A C 1
ATOM 672 O O . ALA A 1 88 ? -12.598 -9.049 14.905 1.00 90.12 88 ALA A O 1
ATOM 673 N N . THR A 1 89 ? -13.018 -7.698 16.641 1.00 89.06 89 THR A N 1
ATOM 674 C CA . THR A 1 89 ? -14.420 -8.113 16.821 1.00 89.06 89 THR A CA 1
ATOM 675 C C . THR A 1 89 ? -15.389 -7.285 15.976 1.00 89.06 89 THR A C 1
ATOM 677 O O . THR A 1 89 ? -16.532 -7.681 15.774 1.00 89.06 89 THR A O 1
ATOM 680 N N . ARG A 1 90 ? -14.943 -6.119 15.488 1.00 92.00 90 ARG A N 1
ATOM 681 C CA . ARG A 1 90 ? -15.730 -5.177 14.682 1.00 92.00 90 ARG A CA 1
ATOM 682 C C . ARG A 1 90 ? -15.164 -5.121 13.269 1.00 92.00 90 ARG A C 1
ATOM 684 O O . ARG A 1 90 ? -13.970 -4.870 13.116 1.00 92.00 90 ARG A O 1
ATOM 691 N N . ASP A 1 91 ? -16.016 -5.230 12.253 1.00 92.12 91 ASP A N 1
ATOM 692 C CA . ASP A 1 91 ? -15.576 -5.189 10.847 1.00 92.12 91 ASP A CA 1
ATOM 693 C C . ASP A 1 91 ? -14.873 -3.875 10.490 1.00 92.12 91 ASP A C 1
ATOM 695 O O . ASP A 1 91 ? -13.864 -3.862 9.793 1.00 92.12 91 ASP A O 1
ATOM 699 N N . LYS A 1 92 ? -15.297 -2.766 11.102 1.00 94.38 92 LYS A N 1
ATOM 700 C CA . LYS A 1 92 ? -14.633 -1.464 10.965 1.00 94.38 92 LYS A CA 1
ATOM 701 C C . LYS A 1 92 ? -13.203 -1.389 11.522 1.00 94.38 92 LYS A C 1
ATOM 703 O O . LYS A 1 92 ? -12.574 -0.351 11.367 1.00 94.38 92 LYS A O 1
ATOM 708 N N . CYS A 1 93 ? -12.710 -2.417 12.216 1.00 95.38 93 CYS A N 1
ATOM 709 C CA . CYS A 1 93 ? -11.323 -2.514 12.694 1.00 95.38 93 CYS A CA 1
ATOM 710 C C . CYS A 1 93 ? -10.494 -3.539 11.906 1.00 95.38 93 CYS A C 1
ATOM 712 O O . CYS A 1 93 ? -9.334 -3.787 12.235 1.00 95.38 93 CYS A O 1
ATOM 714 N N . LYS A 1 94 ? -11.070 -4.127 10.855 1.00 94.44 94 LYS A N 1
ATOM 715 C CA . LYS A 1 94 ? -10.366 -5.015 9.936 1.00 94.44 94 LYS A CA 1
ATOM 716 C C . LYS A 1 94 ? -9.744 -4.191 8.818 1.00 94.44 94 LYS A C 1
ATOM 718 O O . LYS A 1 94 ? -10.412 -3.394 8.162 1.00 94.44 94 LYS A O 1
ATOM 723 N N . LEU A 1 95 ? -8.451 -4.374 8.598 1.00 93.69 95 LEU A N 1
ATOM 724 C CA . LEU A 1 95 ? -7.704 -3.577 7.632 1.00 93.69 95 LEU A CA 1
ATOM 725 C C . LEU A 1 95 ? -8.147 -3.831 6.183 1.00 93.69 95 LEU A C 1
ATOM 727 O O . LEU A 1 95 ? -8.227 -2.896 5.390 1.00 93.69 95 LEU A O 1
ATOM 731 N N . PHE A 1 96 ? -8.451 -5.083 5.850 1.00 93.50 96 PHE A N 1
ATOM 732 C CA . PHE A 1 96 ? -8.761 -5.504 4.481 1.00 93.50 96 PHE A CA 1
ATOM 733 C C . PHE A 1 96 ? -10.267 -5.565 4.181 1.00 93.50 96 PHE A C 1
ATOM 735 O O . PHE A 1 96 ? -10.664 -5.926 3.080 1.00 93.50 96 PHE A O 1
ATOM 742 N N . GLU A 1 97 ? -11.116 -5.212 5.148 1.00 92.25 97 GLU A N 1
ATOM 743 C CA . GLU A 1 97 ? -12.571 -5.204 4.974 1.00 92.25 97 GLU A CA 1
ATOM 744 C C . GLU A 1 97 ? -13.024 -3.821 4.467 1.00 92.25 97 GLU A C 1
ATOM 746 O O . GLU A 1 97 ? -12.606 -2.818 5.060 1.00 92.25 97 GLU A O 1
ATOM 751 N N . PRO A 1 98 ? -13.870 -3.710 3.424 1.00 91.38 98 PRO A N 1
ATOM 752 C CA . PRO A 1 98 ? -14.523 -2.477 2.991 1.00 91.38 98 PRO A CA 1
ATOM 753 C C . PRO A 1 98 ? -15.041 -1.549 4.096 1.00 91.38 98 PRO A C 1
ATOM 755 O O . PRO A 1 98 ? -14.893 -0.334 3.973 1.00 91.38 98 PRO A O 1
ATOM 758 N N . GLN A 1 99 ? -15.627 -2.076 5.178 1.00 89.19 99 GLN A N 1
ATOM 759 C CA . GLN A 1 99 ? -16.119 -1.233 6.282 1.00 89.19 99 GLN A CA 1
ATOM 760 C C . GLN A 1 99 ? -15.007 -0.701 7.203 1.00 89.19 99 GLN A C 1
ATOM 762 O O . GLN A 1 99 ? -15.232 0.230 7.983 1.00 89.19 99 GLN A O 1
ATOM 767 N N . GLY A 1 100 ? -13.819 -1.301 7.149 1.00 92.25 100 GLY A N 1
ATOM 768 C CA . GLY A 1 100 ? -12.645 -0.909 7.915 1.00 92.25 100 GLY A CA 1
ATOM 769 C C . GLY A 1 100 ? -11.658 -0.113 7.072 1.00 92.25 100 GLY A C 1
ATOM 770 O O . GLY A 1 100 ? -11.855 1.082 6.841 1.00 92.25 100 GLY A O 1
ATOM 771 N N . GLY A 1 101 ? -10.552 -0.756 6.691 1.00 91.62 101 GLY A N 1
ATOM 772 C CA . GLY A 1 101 ? -9.484 -0.121 5.914 1.00 91.62 101 GLY A CA 1
ATOM 773 C C . GLY A 1 101 ? -9.679 -0.213 4.400 1.00 91.62 101 GLY A C 1
ATOM 774 O O . GLY A 1 101 ? -9.105 0.596 3.679 1.00 91.62 101 GLY A O 1
ATOM 775 N N . GLY A 1 102 ? -10.492 -1.160 3.912 1.00 92.00 102 GLY A N 1
ATOM 776 C CA . GLY A 1 102 ? -10.778 -1.338 2.485 1.00 92.00 102 GLY A CA 1
ATOM 777 C C . GLY A 1 102 ? -9.543 -1.583 1.612 1.00 92.00 102 GLY A C 1
ATOM 778 O O . GLY A 1 102 ? -9.598 -1.364 0.402 1.00 92.00 102 GLY A O 1
ATOM 779 N N . LEU A 1 103 ? -8.418 -1.987 2.210 1.00 92.31 103 LEU A N 1
ATOM 780 C CA . LEU A 1 103 ? -7.196 -2.266 1.468 1.00 92.31 103 LEU A CA 1
ATOM 781 C C . LEU A 1 103 ? -7.268 -3.638 0.805 1.00 92.31 103 LEU A C 1
ATOM 783 O O . LEU A 1 103 ? -7.846 -4.580 1.341 1.00 92.31 103 LEU A O 1
ATOM 787 N N . ASN A 1 104 ? -6.603 -3.767 -0.339 1.00 89.38 104 ASN A N 1
ATOM 788 C CA . ASN A 1 104 ? -6.389 -5.059 -0.974 1.00 89.38 104 ASN A CA 1
ATOM 789 C C . ASN A 1 104 ? -5.147 -5.731 -0.387 1.00 89.38 104 ASN A C 1
ATOM 791 O O . ASN A 1 104 ? -4.131 -5.073 -0.148 1.00 89.38 104 ASN A O 1
ATOM 795 N N . TRP A 1 105 ? -5.210 -7.050 -0.196 1.00 85.56 105 TRP A N 1
ATOM 796 C CA . TRP A 1 105 ? -4.019 -7.824 0.132 1.00 85.56 105 TRP A CA 1
ATOM 797 C C . TRP A 1 105 ? -3.061 -7.826 -1.058 1.00 85.56 105 TRP A C 1
ATOM 799 O O . TRP A 1 105 ? -3.435 -8.156 -2.185 1.00 85.56 105 TRP A O 1
ATOM 809 N N . LEU A 1 106 ? -1.810 -7.466 -0.797 1.00 78.25 106 LEU A N 1
ATOM 810 C CA . LEU A 1 106 ? -0.771 -7.400 -1.809 1.00 78.25 106 LEU A CA 1
ATOM 811 C C . LEU A 1 106 ? 0.097 -8.635 -1.672 1.00 78.25 106 LEU A C 1
ATOM 813 O O . LEU A 1 106 ? 0.729 -8.864 -0.642 1.00 78.25 106 LEU A O 1
ATOM 817 N N . VAL A 1 107 ? 0.116 -9.448 -2.721 1.00 75.25 107 VAL A N 1
ATOM 818 C CA . VAL A 1 107 ? 0.990 -10.613 -2.761 1.00 75.25 107 VAL A CA 1
ATOM 819 C C . VAL A 1 107 ? 2.401 -10.110 -3.076 1.00 75.25 107 VAL A C 1
ATOM 821 O O . VAL A 1 107 ? 2.583 -9.474 -4.118 1.00 75.25 107 VAL A O 1
ATOM 824 N N . PRO A 1 108 ? 3.401 -10.348 -2.208 1.00 69.06 108 PRO A N 1
ATOM 825 C CA . PRO A 1 108 ? 4.769 -9.950 -2.498 1.00 69.06 108 PRO A CA 1
ATOM 826 C C . PRO A 1 108 ? 5.241 -10.619 -3.792 1.00 69.06 108 PRO A C 1
ATOM 828 O O . PRO A 1 108 ? 4.931 -11.787 -4.047 1.00 69.06 108 PRO A O 1
ATOM 831 N N . VAL A 1 109 ? 5.985 -9.869 -4.610 1.00 68.25 109 VAL A N 1
ATOM 832 C CA . VAL A 1 109 ? 6.555 -10.377 -5.863 1.00 68.25 109 VAL A CA 1
ATOM 833 C C . VAL A 1 109 ? 7.413 -11.594 -5.526 1.00 68.25 109 VAL A C 1
ATOM 835 O O . VAL A 1 109 ? 8.352 -11.499 -4.732 1.00 68.25 109 VAL A O 1
ATOM 838 N N . LYS A 1 110 ? 7.051 -12.758 -6.075 1.00 61.25 110 LYS A N 1
ATOM 839 C CA . LYS A 1 110 ? 7.842 -13.976 -5.892 1.00 61.25 110 LYS A CA 1
ATOM 840 C C . LYS A 1 110 ? 9.194 -13.764 -6.577 1.00 61.25 110 LYS A C 1
ATOM 842 O O . LYS A 1 110 ? 9.219 -13.323 -7.724 1.00 61.25 110 LYS A O 1
ATOM 847 N N . LYS A 1 111 ? 10.277 -14.016 -5.835 1.00 51.66 111 LYS A N 1
ATOM 848 C CA . LYS A 1 111 ? 11.640 -14.051 -6.378 1.00 51.66 111 LYS A CA 1
ATOM 849 C C . LYS A 1 111 ? 11.766 -15.107 -7.468 1.00 51.66 111 LYS A C 1
ATOM 851 O O . LYS A 1 111 ? 11.096 -16.156 -7.328 1.00 51.66 111 LYS A O 1
#